Protein AF-A0A2H6KBW9-F1 (afdb_monomer_lite)

Secondary structure (DSSP, 8-state):
--SSGGGS--SSHHHHHHHHHHHHSS-HHHHHHHHHHHHHHHHHHS-TT----HHHHHHHHHHHHHHTSHHHHTSHHHHHHHHHHHS---SS--HHHHHTT-S-GGGTS-HHHHH---HHHHHHHHHHHHHHHHHHHHHHHTSTT----

Organism: NCBI:txid189622

Structure (mmCIF, N/CA/C/O backbone):
data_AF-A0A2H6KBW9-F1
#
_entry.id   AF-A0A2H6KBW9-F1
#
loop_
_atom_site.group_PDB
_atom_site.id
_atom_site.type_symbol
_atom_site.label_atom_id
_atom_site.label_alt_id
_atom_site.label_comp_id
_atom_site.label_asym_id
_atom_site.label_entity_id
_atom_site.label_seq_id
_atom_site.pdbx_PDB_ins_code
_atom_site.Cartn_x
_atom_site.Cartn_y
_atom_site.Cartn_z
_atom_site.occupancy
_atom_site.B_iso_or_equiv
_atom_site.auth_seq_id
_atom_site.auth_comp_id
_atom_site.auth_asym_id
_atom_site.auth_atom_id
_atom_site.pdbx_PDB_model_num
ATOM 1 N N . MET A 1 1 ? 0.972 -1.513 -26.212 1.00 48.53 1 MET A N 1
ATOM 2 C CA . MET A 1 1 ? -0.161 -0.853 -25.514 1.00 48.53 1 MET A CA 1
ATOM 3 C C . MET A 1 1 ? 0.414 0.016 -24.391 1.00 48.53 1 MET A C 1
ATOM 5 O O . MET A 1 1 ? 1.623 -0.016 -24.233 1.00 48.53 1 MET A O 1
ATOM 9 N N . VAL A 1 2 ? -0.397 0.703 -23.579 1.00 45.62 2 VAL A N 1
ATOM 10 C CA . VAL A 1 2 ? -0.009 1.112 -22.202 1.00 45.62 2 VAL A CA 1
ATOM 11 C C . VAL A 1 2 ? 0.620 2.517 -22.016 1.00 45.62 2 VAL A C 1
ATOM 13 O O . VAL A 1 2 ? 1.638 2.646 -21.353 1.00 45.62 2 VAL A O 1
ATOM 16 N N . TYR A 1 3 ? 0.018 3.599 -22.530 1.00 42.44 3 TYR A N 1
ATOM 17 C CA . TYR A 1 3 ? 0.296 4.961 -21.997 1.00 42.44 3 TYR A CA 1
ATOM 18 C C . TYR A 1 3 ? -0.932 5.630 -21.369 1.00 42.44 3 TYR A C 1
ATOM 20 O O . TYR A 1 3 ? -0.791 6.428 -20.451 1.00 42.44 3 TYR A O 1
ATOM 28 N N . THR A 1 4 ? -2.143 5.262 -21.793 1.00 50.03 4 THR A N 1
ATOM 29 C CA . THR A 1 4 ? -3.387 5.726 -21.161 1.00 50.03 4 THR A CA 1
ATOM 30 C C . THR A 1 4 ? -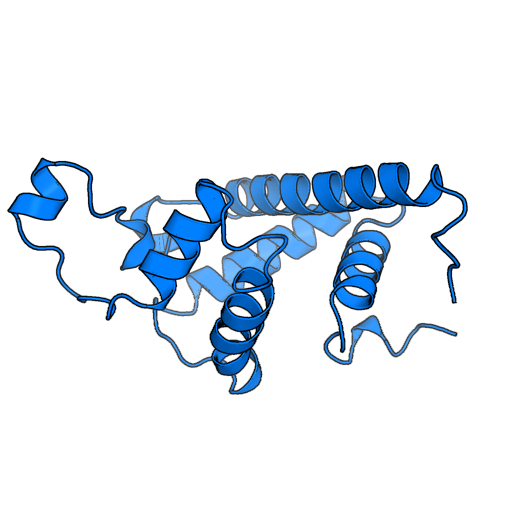3.769 4.937 -19.914 1.00 50.03 4 THR A C 1
ATOM 32 O O . THR A 1 4 ? -4.662 5.379 -19.205 1.00 50.03 4 THR A O 1
ATOM 35 N N . SER A 1 5 ? -3.130 3.792 -19.622 1.00 53.00 5 SER A N 1
ATOM 36 C CA . SER A 1 5 ? -3.511 3.015 -18.436 1.00 53.00 5 SER A CA 1
ATOM 37 C C . SER A 1 5 ? -3.240 3.825 -17.176 1.00 53.00 5 SER A C 1
ATOM 39 O O . SER A 1 5 ? -4.171 4.040 -16.428 1.00 53.00 5 SER A O 1
ATOM 41 N N . LEU A 1 6 ? -2.049 4.409 -17.002 1.00 59.75 6 LEU A N 1
ATOM 42 C CA . LEU A 1 6 ? -1.657 5.138 -15.783 1.00 59.75 6 LEU A CA 1
ATOM 43 C C . LEU A 1 6 ? -2.486 6.405 -15.476 1.00 59.75 6 LEU A C 1
ATOM 45 O O . LEU A 1 6 ? -2.281 7.022 -14.432 1.00 59.75 6 LEU A O 1
ATOM 49 N N . THR A 1 7 ? -3.405 6.814 -16.357 1.00 67.75 7 THR A N 1
ATOM 50 C CA . THR A 1 7 ? -4.315 7.949 -16.133 1.00 67.75 7 THR A CA 1
ATOM 51 C C . THR A 1 7 ? -5.745 7.530 -15.771 1.00 67.75 7 THR A C 1
ATOM 53 O O . THR A 1 7 ? -6.526 8.376 -15.337 1.00 67.75 7 THR A O 1
ATOM 56 N N . THR A 1 8 ? -6.103 6.247 -15.892 1.00 69.31 8 THR A N 1
ATOM 57 C CA . THR A 1 8 ? -7.445 5.705 -15.603 1.00 69.31 8 THR A CA 1
ATOM 58 C C . THR A 1 8 ? -7.374 4.673 -14.491 1.00 69.31 8 THR A C 1
ATOM 60 O O . THR A 1 8 ? -6.720 3.673 -14.704 1.00 69.31 8 THR A O 1
ATOM 63 N N . ALA A 1 9 ? -8.017 4.870 -13.334 1.00 71.50 9 ALA A N 1
ATOM 64 C CA . ALA A 1 9 ? -7.859 3.984 -12.166 1.00 71.50 9 ALA A CA 1
ATOM 65 C C . ALA A 1 9 ? -7.862 2.470 -12.511 1.00 71.50 9 ALA A C 1
ATOM 67 O O . ALA A 1 9 ? -8.682 2.059 -13.327 1.00 71.50 9 ALA A O 1
ATOM 68 N N . PRO A 1 10 ? -6.985 1.651 -11.893 1.00 76.44 10 PRO A N 1
ATOM 69 C CA . PRO A 1 10 ? -6.860 0.232 -12.226 1.00 76.44 10 PRO A CA 1
ATOM 70 C C . PRO A 1 10 ? -8.157 -0.533 -11.934 1.00 76.44 10 PRO A C 1
ATOM 72 O O . PRO A 1 10 ? -8.762 -0.342 -10.875 1.00 76.44 10 PRO A O 1
ATOM 75 N N . ASP A 1 11 ? -8.541 -1.445 -12.830 1.00 75.31 11 ASP A N 1
ATOM 76 C CA .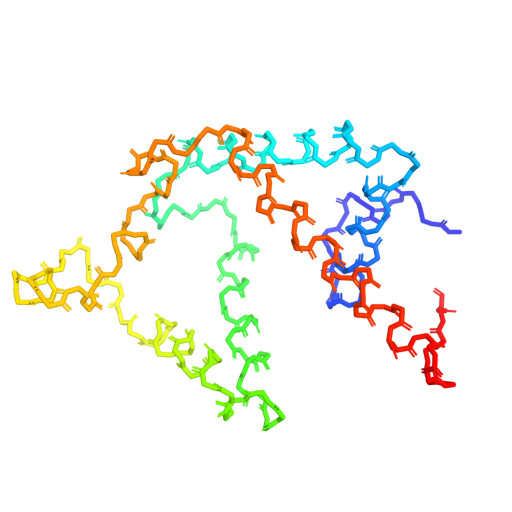 ASP A 1 11 ? -9.810 -2.179 -12.731 1.00 75.31 11 ASP A CA 1
ATOM 77 C C . ASP A 1 11 ? -9.728 -3.383 -11.777 1.00 75.31 11 ASP A C 1
ATOM 79 O O . ASP A 1 11 ? -10.738 -3.880 -11.271 1.00 75.31 11 ASP A O 1
ATOM 83 N N . ASN A 1 12 ? -8.518 -3.885 -11.519 1.00 75.62 12 ASN A N 1
ATOM 84 C CA . ASN A 1 12 ? -8.278 -5.058 -10.683 1.00 75.62 12 ASN A CA 1
ATOM 85 C C . ASN A 1 12 ? -6.909 -5.011 -9.976 1.00 75.62 12 ASN A C 1
ATOM 87 O O . ASN A 1 12 ? -6.063 -4.158 -10.241 1.00 75.62 12 ASN A O 1
ATOM 91 N N . LEU A 1 13 ? -6.684 -5.960 -9.058 1.00 79.81 13 LEU A N 1
ATOM 92 C CA . LEU A 1 13 ? -5.452 -6.031 -8.263 1.00 79.81 13 LEU A CA 1
ATOM 93 C C . LEU A 1 13 ? -4.197 -6.246 -9.122 1.00 79.81 13 LEU A C 1
ATOM 95 O O . LEU A 1 13 ? -3.149 -5.697 -8.794 1.00 79.81 13 LEU A O 1
ATOM 99 N N . LYS A 1 14 ? -4.292 -7.021 -10.212 1.00 83.12 14 LYS A N 1
ATOM 100 C CA . LYS A 1 14 ? -3.159 -7.245 -11.119 1.00 83.12 14 LYS A CA 1
ATOM 101 C C . LYS A 1 14 ? -2.739 -5.927 -11.762 1.00 83.12 14 LYS A C 1
ATOM 103 O O . LYS A 1 14 ? -1.570 -5.579 -11.693 1.00 83.12 14 LYS A O 1
ATOM 108 N N . GLU A 1 15 ? -3.684 -5.172 -12.314 1.00 83.62 15 GLU A N 1
ATOM 109 C CA . GLU A 1 15 ? -3.399 -3.861 -12.904 1.00 83.62 15 GLU A CA 1
ATOM 110 C C . GLU A 1 15 ? -2.844 -2.875 -11.881 1.00 83.62 15 GLU A C 1
ATOM 112 O O . GLU A 1 15 ? -1.883 -2.174 -12.176 1.00 83.62 15 GLU A O 1
ATOM 117 N N . ALA A 1 16 ? -3.379 -2.859 -10.658 1.00 84.50 16 ALA A N 1
ATOM 118 C CA . ALA A 1 16 ? -2.841 -2.017 -9.593 1.00 84.50 16 ALA A CA 1
ATOM 119 C C . ALA A 1 16 ? -1.375 -2.365 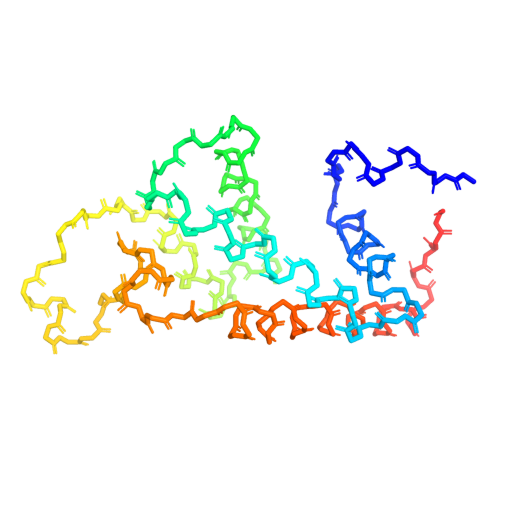-9.269 1.00 84.50 16 ALA A C 1
ATOM 121 O O . ALA A 1 16 ? -0.552 -1.470 -9.085 1.00 84.50 16 ALA A O 1
ATOM 122 N N . ILE A 1 17 ? -1.030 -3.655 -9.233 1.00 89.31 17 ILE A N 1
ATOM 123 C CA . ILE A 1 17 ? 0.351 -4.113 -9.052 1.00 89.31 17 ILE A CA 1
ATOM 124 C C . ILE A 1 17 ? 1.215 -3.725 -10.260 1.00 89.31 17 ILE A C 1
ATOM 126 O O . ILE A 1 17 ? 2.295 -3.166 -10.074 1.00 89.31 17 ILE A O 1
ATOM 130 N N . ASP A 1 18 ? 0.741 -3.960 -11.485 1.00 87.06 18 ASP A N 1
ATOM 131 C CA . ASP A 1 18 ? 1.463 -3.612 -12.714 1.00 87.06 18 ASP A CA 1
ATOM 132 C C . ASP A 1 18 ? 1.763 -2.104 -12.773 1.00 87.06 18 ASP A C 1
ATOM 134 O O . ASP A 1 18 ? 2.849 -1.699 -13.183 1.00 87.06 18 ASP A O 1
ATOM 138 N N . TRP A 1 19 ? 0.847 -1.262 -12.289 1.00 89.50 19 TRP A N 1
ATOM 139 C CA . TRP A 1 19 ? 1.070 0.176 -12.153 1.00 89.50 19 TRP A CA 1
ATOM 140 C C . TRP A 1 19 ? 2.150 0.518 -11.145 1.00 89.50 19 TRP A C 1
ATOM 142 O O . TRP A 1 19 ? 3.000 1.353 -11.434 1.00 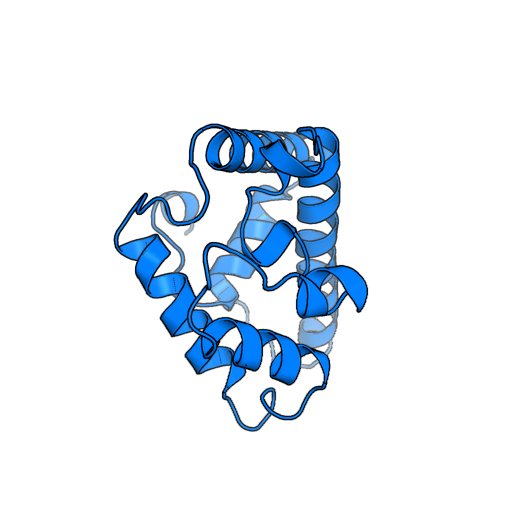89.50 19 TRP A O 1
ATOM 152 N N . LEU A 1 20 ? 2.133 -0.106 -9.966 1.00 92.38 20 LEU A N 1
ATOM 153 C CA . LEU A 1 20 ? 3.173 0.114 -8.963 1.00 92.38 20 LEU A CA 1
ATOM 154 C C . LEU A 1 20 ? 4.550 -0.285 -9.506 1.00 92.38 20 LEU A C 1
ATOM 156 O O . LEU A 1 20 ? 5.523 0.436 -9.284 1.00 92.38 20 LEU A O 1
ATOM 160 N N . MET A 1 21 ? 4.623 -1.368 -10.284 1.00 93.69 21 MET A N 1
ATOM 161 C CA . MET A 1 21 ? 5.850 -1.771 -10.975 1.00 93.69 21 MET A CA 1
ATOM 162 C C . MET A 1 21 ? 6.257 -0.781 -12.072 1.00 93.69 21 MET A C 1
ATOM 164 O O . MET A 1 21 ? 7.439 -0.460 -12.198 1.00 93.69 21 MET A O 1
ATOM 168 N N . ALA A 1 22 ? 5.297 -0.251 -12.834 1.00 90.81 22 ALA A N 1
ATOM 169 C CA . ALA A 1 22 ? 5.558 0.774 -13.842 1.00 90.81 22 ALA A CA 1
ATOM 170 C C . ALA A 1 22 ? 6.069 2.080 -13.212 1.00 90.81 22 ALA A C 1
ATOM 172 O O . ALA A 1 22 ? 7.030 2.664 -13.708 1.00 90.81 22 ALA A O 1
ATOM 173 N N . VAL A 1 23 ? 5.479 2.504 -12.088 1.00 91.62 23 VAL A N 1
ATOM 174 C CA . VAL A 1 23 ? 5.935 3.669 -11.318 1.00 91.62 23 VAL A CA 1
ATOM 175 C C . VAL A 1 23 ? 7.321 3.416 -10.732 1.00 91.62 23 VAL A C 1
ATOM 177 O O . VAL A 1 23 ? 8.164 4.304 -10.807 1.00 91.62 23 VAL A O 1
ATOM 180 N N . LYS A 1 24 ? 7.603 2.218 -10.195 1.00 93.44 24 LYS A N 1
ATOM 181 C CA . LYS A 1 24 ? 8.952 1.848 -9.729 1.00 93.44 24 LYS A CA 1
ATOM 182 C C . LYS A 1 24 ? 9.985 2.095 -10.834 1.00 93.44 24 LYS A C 1
ATOM 184 O O . LYS A 1 24 ? 10.957 2.810 -10.599 1.00 93.44 24 LYS A O 1
ATOM 189 N N . GLY A 1 25 ? 9.720 1.600 -12.045 1.00 90.31 25 GLY A N 1
ATOM 190 C CA . GLY A 1 25 ? 10.513 1.888 -13.241 1.00 90.31 25 GLY A CA 1
ATOM 191 C C . GLY A 1 25 ? 12.010 1.589 -13.074 1.00 90.31 25 GLY A C 1
ATOM 192 O O . GLY A 1 25 ? 12.406 0.726 -12.293 1.00 90.31 25 GLY A O 1
ATOM 193 N N . THR A 1 26 ? 12.854 2.311 -13.816 1.00 92.81 26 THR A N 1
ATOM 194 C CA . THR A 1 26 ? 14.323 2.170 -13.757 1.00 92.81 26 THR A CA 1
ATOM 195 C C . THR A 1 26 ? 14.984 3.056 -12.702 1.00 92.81 26 THR A C 1
ATOM 197 O O . THR A 1 26 ? 16.157 2.859 -12.398 1.00 92.81 26 THR A O 1
ATOM 200 N N . ASP A 1 27 ? 14.251 4.024 -12.146 1.00 93.94 27 ASP A N 1
ATOM 201 C CA . ASP A 1 27 ? 14.719 4.916 -11.082 1.00 93.94 27 ASP A CA 1
ATOM 202 C C . ASP A 1 27 ? 13.797 4.830 -9.850 1.00 93.94 27 ASP A C 1
ATOM 204 O O . ASP A 1 27 ? 13.028 5.751 -9.544 1.00 93.94 27 ASP A O 1
ATOM 208 N N . PRO A 1 28 ? 13.844 3.701 -9.121 1.00 91.06 28 PRO A N 1
ATOM 209 C CA . PRO A 1 28 ? 12.941 3.448 -8.003 1.00 91.06 28 PRO A CA 1
ATOM 210 C C . PRO A 1 28 ? 13.135 4.438 -6.852 1.00 91.06 28 PRO A C 1
ATOM 212 O O . PRO A 1 28 ? 12.210 4.674 -6.074 1.00 91.06 28 PRO A O 1
ATOM 215 N N . VAL A 1 29 ? 14.327 5.028 -6.717 1.00 92.75 29 VAL A N 1
ATOM 216 C CA . VAL A 1 29 ? 14.618 5.972 -5.636 1.00 92.75 29 VAL A CA 1
ATOM 217 C C . VAL A 1 29 ? 13.813 7.247 -5.837 1.00 92.75 29 VAL A C 1
ATOM 219 O O . VAL A 1 29 ? 13.063 7.615 -4.926 1.00 92.75 29 VAL A O 1
ATOM 222 N N . HIS A 1 30 ? 13.934 7.881 -7.006 1.00 94.44 30 HIS A N 1
ATOM 223 C CA . HIS A 1 30 ? 13.251 9.138 -7.296 1.00 94.44 30 HIS A CA 1
ATOM 224 C C . HIS A 1 30 ? 11.753 8.930 -7.526 1.00 94.44 30 HIS A C 1
ATOM 226 O O . HIS A 1 30 ? 10.945 9.662 -6.953 1.00 94.44 30 HIS A O 1
ATOM 232 N N . ASN A 1 31 ? 11.356 7.894 -8.270 1.00 94.31 31 ASN A N 1
ATOM 233 C CA . ASN A 1 31 ? 9.947 7.684 -8.603 1.00 94.31 31 ASN A CA 1
ATOM 234 C C . ASN A 1 31 ? 9.094 7.358 -7.371 1.00 94.31 31 ASN A C 1
ATOM 236 O O . ASN A 1 31 ? 8.027 7.941 -7.171 1.00 94.31 31 ASN A O 1
ATOM 240 N N . LEU A 1 32 ? 9.572 6.465 -6.497 1.00 94.94 32 LEU A N 1
ATOM 241 C CA . LEU A 1 32 ? 8.831 6.114 -5.281 1.00 94.94 32 LEU A CA 1
ATOM 242 C C . LEU A 1 32 ? 8.879 7.232 -4.237 1.00 94.94 32 LEU A C 1
ATOM 244 O O . LEU A 1 32 ? 7.965 7.333 -3.421 1.00 94.94 32 LEU A O 1
ATOM 248 N N . MET A 1 33 ? 9.902 8.092 -4.278 1.00 94.94 33 MET A N 1
ATOM 249 C CA . MET A 1 33 ? 9.917 9.322 -3.488 1.00 94.94 33 MET A CA 1
ATOM 250 C C . MET A 1 33 ? 8.852 10.304 -3.973 1.00 94.94 33 MET A C 1
ATOM 252 O O . MET A 1 33 ? 8.098 10.814 -3.150 1.00 94.94 33 MET A O 1
ATOM 256 N N . ALA A 1 34 ? 8.725 10.518 -5.283 1.00 94.19 34 ALA A N 1
ATOM 257 C CA . ALA A 1 34 ? 7.671 11.361 -5.840 1.00 94.19 34 ALA A CA 1
ATOM 258 C C . ALA A 1 34 ? 6.272 10.832 -5.475 1.00 94.19 34 ALA A C 1
ATOM 260 O O . ALA A 1 34 ? 5.432 11.594 -4.996 1.00 94.19 34 ALA A O 1
ATOM 261 N N . LEU A 1 35 ? 6.046 9.517 -5.601 1.00 92.50 35 LEU A N 1
ATOM 262 C CA . LEU A 1 35 ? 4.789 8.888 -5.186 1.00 92.50 35 LEU A CA 1
ATOM 263 C C . LEU A 1 35 ? 4.543 9.038 -3.677 1.00 92.50 35 LEU A C 1
ATOM 265 O O . LEU A 1 35 ? 3.446 9.407 -3.264 1.00 92.50 35 LEU A O 1
ATOM 269 N N . GLY A 1 36 ? 5.553 8.784 -2.843 1.00 91.69 36 GLY A N 1
ATOM 270 C CA . GLY A 1 36 ? 5.447 8.920 -1.391 1.00 91.69 36 GLY A CA 1
ATOM 271 C C . GLY A 1 36 ? 5.146 10.349 -0.939 1.00 91.69 36 GLY A C 1
ATOM 272 O O . GLY A 1 36 ? 4.313 10.546 -0.054 1.00 91.69 36 GLY A O 1
ATOM 273 N N . VAL A 1 37 ? 5.760 11.349 -1.578 1.00 93.56 37 VAL A N 1
ATOM 274 C CA . VAL A 1 37 ? 5.470 12.774 -1.356 1.00 93.56 37 VAL A CA 1
ATOM 275 C C . VAL A 1 37 ? 4.034 13.104 -1.759 1.00 93.56 37 VAL A C 1
ATOM 277 O O . VAL A 1 37 ? 3.329 13.736 -0.976 1.00 93.56 37 VAL A O 1
ATOM 280 N N . ALA A 1 38 ? 3.572 12.631 -2.919 1.00 90.56 38 ALA A N 1
ATOM 281 C CA . ALA A 1 38 ? 2.199 12.852 -3.369 1.00 90.56 38 ALA A CA 1
ATOM 282 C C . ALA A 1 38 ? 1.173 12.223 -2.409 1.00 90.56 38 ALA A C 1
ATOM 284 O O . ALA A 1 38 ? 0.210 12.878 -2.014 1.00 90.56 38 ALA A O 1
ATOM 285 N N . VAL A 1 39 ? 1.407 10.985 -1.955 1.00 87.81 39 VAL A N 1
ATOM 286 C CA . VAL A 1 39 ? 0.559 10.324 -0.947 1.00 87.81 39 VAL A CA 1
ATOM 287 C C . VAL A 1 39 ? 0.576 11.102 0.367 1.00 87.81 39 VAL A C 1
ATOM 289 O O . VAL A 1 39 ? -0.477 11.344 0.949 1.00 87.81 39 VAL A O 1
ATOM 292 N N . HIS A 1 40 ? 1.751 11.533 0.832 1.00 87.75 40 HIS A N 1
ATOM 293 C CA . HIS A 1 40 ? 1.861 12.351 2.035 1.00 87.75 40 HIS A CA 1
ATOM 294 C C . HIS A 1 40 ? 1.080 13.661 1.904 1.00 87.75 40 HIS A C 1
ATOM 296 O O . HIS A 1 40 ? 0.406 14.047 2.853 1.00 87.75 40 HIS A O 1
ATOM 302 N N . GLN A 1 41 ? 1.151 14.338 0.757 1.00 87.44 41 GLN A N 1
ATOM 303 C CA . GLN A 1 41 ? 0.433 15.586 0.510 1.00 87.44 41 GLN A CA 1
ATOM 304 C C . GLN A 1 41 ? -1.083 15.371 0.560 1.00 87.44 41 GLN A C 1
ATOM 306 O O . GLN A 1 41 ? -1.758 16.039 1.339 1.00 87.44 41 GLN A O 1
ATOM 311 N N . VAL A 1 42 ? -1.592 14.366 -0.160 1.00 81.50 42 VAL A N 1
ATOM 312 C CA . VAL A 1 42 ? -3.011 13.971 -0.121 1.00 81.50 42 VAL A CA 1
ATOM 313 C C . VAL A 1 42 ? -3.460 13.679 1.312 1.00 81.50 42 VAL A C 1
ATOM 315 O O . VAL A 1 42 ? -4.512 14.140 1.746 1.00 81.50 42 VAL A O 1
ATOM 318 N N . LEU A 1 43 ? -2.659 12.939 2.083 1.00 78.50 43 LEU A N 1
ATOM 319 C CA . LEU A 1 43 ? -2.976 12.666 3.482 1.00 78.50 43 LEU A CA 1
ATOM 320 C C . LEU A 1 43 ? -2.889 13.935 4.341 1.00 78.50 43 LEU A C 1
ATOM 322 O O . LEU A 1 43 ? -3.735 14.135 5.197 1.00 78.50 43 LEU A O 1
ATOM 326 N N . SER A 1 44 ? -1.918 14.815 4.132 1.00 81.69 44 SER A N 1
ATOM 327 C CA . SER A 1 44 ? -1.770 16.053 4.913 1.00 81.69 44 SER A CA 1
ATOM 328 C C . SER A 1 44 ? -2.954 17.001 4.738 1.00 81.69 44 SER A C 1
ATOM 330 O O . SER A 1 44 ? -3.426 17.587 5.714 1.00 81.69 44 SER A O 1
ATOM 332 N N . GLU A 1 45 ? -3.427 17.138 3.499 1.00 79.25 45 GLU A N 1
ATOM 333 C CA . GLU A 1 45 ? -4.467 18.086 3.093 1.00 79.25 45 GLU A CA 1
ATOM 334 C C . GLU A 1 45 ? -5.886 17.615 3.448 1.00 79.25 45 GLU A C 1
ATOM 336 O O . GLU A 1 45 ? -6.817 18.423 3.490 1.00 79.25 45 GLU A O 1
ATOM 341 N N . HIS A 1 46 ? -6.073 16.323 3.740 1.00 72.00 46 HIS A N 1
ATOM 342 C CA . HIS A 1 46 ? -7.394 15.740 3.963 1.00 72.00 46 HIS A CA 1
ATOM 343 C C . HIS A 1 46 ? -7.527 15.085 5.352 1.00 72.00 46 HIS A C 1
ATOM 345 O O . HIS A 1 46 ? -6.796 14.145 5.682 1.00 72.00 46 HIS A O 1
ATOM 351 N N . PRO A 1 47 ? -8.481 15.533 6.197 1.00 61.19 47 PRO A N 1
ATOM 352 C CA . PRO A 1 47 ? -8.699 14.933 7.512 1.00 61.19 47 PRO A CA 1
ATOM 353 C C . PRO A 1 47 ? -9.210 13.485 7.408 1.00 61.19 47 PRO A C 1
ATOM 355 O O . PRO A 1 47 ? -9.760 13.059 6.392 1.00 61.19 47 PRO A O 1
ATOM 358 N N . VAL A 1 48 ? -9.067 12.700 8.479 1.00 57.28 48 VAL A N 1
ATOM 359 C CA . VAL A 1 48 ? -9.599 11.324 8.505 1.00 57.28 48 VAL A CA 1
ATOM 360 C C . VAL A 1 48 ? -11.115 11.345 8.357 1.00 57.28 48 VAL A C 1
ATOM 362 O O . VAL A 1 48 ? -11.818 12.084 9.043 1.00 57.28 48 VAL A O 1
ATOM 365 N N . GLY A 1 49 ? -11.624 10.523 7.440 1.00 51.91 49 GLY A N 1
ATOM 366 C CA . GLY A 1 49 ? -13.043 10.507 7.087 1.00 51.91 49 GLY A CA 1
ATOM 367 C C . GLY A 1 49 ? -13.445 11.576 6.069 1.00 51.91 49 GLY A C 1
ATOM 368 O O . GLY A 1 49 ? -14.637 11.716 5.796 1.00 51.91 49 GLY A O 1
ATOM 369 N N . PHE A 1 50 ? -12.485 12.304 5.488 1.00 56.84 50 PHE A N 1
ATOM 370 C CA . PHE A 1 50 ? -12.734 13.181 4.351 1.00 56.84 50 PHE A CA 1
ATOM 371 C C . PHE A 1 50 ? -13.137 12.361 3.120 1.00 56.84 50 PHE A C 1
ATOM 373 O O . PHE A 1 50 ? -12.430 11.450 2.684 1.00 56.84 50 PHE A O 1
ATOM 380 N N . LYS A 1 51 ? -14.303 12.687 2.563 1.00 56.84 51 LYS A N 1
ATOM 381 C CA . LYS A 1 51 ? -14.812 12.109 1.320 1.00 56.84 51 LYS A CA 1
ATOM 382 C C . LYS A 1 51 ? -14.144 12.827 0.151 1.00 56.84 51 LYS A C 1
ATOM 384 O O . LYS A 1 51 ? -14.629 13.859 -0.293 1.00 56.84 51 LYS A O 1
ATOM 389 N N . MET A 1 52 ? -13.000 12.314 -0.296 1.00 57.00 52 MET A N 1
ATOM 390 C CA . MET A 1 52 ? -12.251 12.934 -1.392 1.00 57.00 52 MET A CA 1
ATOM 391 C C . MET A 1 52 ? -12.898 12.629 -2.753 1.00 57.00 52 MET A C 1
ATOM 393 O O . MET A 1 52 ? -13.168 13.545 -3.519 1.00 57.00 52 MET A O 1
ATOM 397 N N . TYR A 1 53 ? -13.220 11.356 -3.022 1.00 58.53 53 TYR A N 1
ATOM 398 C CA . TYR A 1 53 ? -13.902 10.917 -4.245 1.00 58.53 53 TYR A CA 1
ATOM 399 C C . TYR A 1 53 ? -14.795 9.692 -3.981 1.00 58.53 53 TYR A C 1
ATOM 401 O O . TYR A 1 53 ? -14.408 8.832 -3.183 1.00 58.53 53 TYR A O 1
ATOM 409 N N . PRO A 1 54 ? -15.933 9.533 -4.691 1.00 57.44 54 PRO A N 1
ATOM 410 C CA . PRO A 1 54 ? -16.768 8.328 -4.608 1.00 57.44 54 PRO A CA 1
ATOM 411 C C . PRO A 1 54 ? -15.988 7.030 -4.869 1.00 57.44 54 PRO A C 1
ATOM 413 O O . PRO A 1 54 ? -16.275 5.992 -4.275 1.00 57.44 54 PRO A O 1
ATOM 416 N N . SER A 1 55 ? -14.958 7.089 -5.718 1.00 58.50 55 SER A N 1
ATOM 417 C CA . SER A 1 55 ? -14.046 5.972 -5.976 1.00 58.50 55 SER A CA 1
ATOM 418 C C . SER A 1 55 ? -13.304 5.530 -4.711 1.00 58.50 55 SER A C 1
ATOM 420 O O . SER A 1 55 ? -13.264 4.336 -4.432 1.00 58.50 55 SER A O 1
ATOM 422 N N . ILE A 1 56 ? -12.807 6.467 -3.896 1.00 60.09 56 ILE A N 1
ATOM 423 C CA . ILE A 1 56 ? -12.114 6.182 -2.628 1.00 60.09 56 ILE A CA 1
ATOM 424 C C . ILE A 1 56 ? -13.081 5.636 -1.569 1.00 60.09 56 ILE A C 1
ATOM 426 O O . ILE A 1 56 ? -12.715 4.747 -0.800 1.00 60.09 56 ILE A O 1
ATOM 430 N N . GLU A 1 57 ? -14.336 6.094 -1.554 1.00 59.53 57 GLU A N 1
ATOM 431 C CA . GLU A 1 57 ? -15.361 5.527 -0.663 1.00 59.53 57 GLU A CA 1
ATOM 432 C C . GLU A 1 57 ? -15.622 4.045 -0.959 1.00 59.53 57 GLU A C 1
ATOM 434 O O . GLU A 1 57 ? -15.759 3.233 -0.037 1.00 59.53 57 GLU A O 1
ATOM 439 N N . ASN A 1 58 ? -15.621 3.677 -2.241 1.00 66.81 58 ASN A N 1
ATOM 440 C CA . ASN A 1 58 ? -15.830 2.300 -2.665 1.00 66.81 58 ASN A CA 1
ATOM 441 C C . ASN A 1 58 ? -14.611 1.399 -2.407 1.00 66.81 58 ASN A C 1
ATOM 443 O O . ASN A 1 58 ? -14.801 0.197 -2.211 1.00 66.81 58 ASN A O 1
ATOM 447 N N . ILE A 1 59 ? -13.386 1.944 -2.319 1.00 70.56 59 ILE A N 1
ATOM 448 C CA . ILE A 1 59 ? -12.171 1.160 -2.014 1.00 70.56 59 ILE A CA 1
ATOM 449 C C . ILE A 1 59 ? -12.362 0.360 -0.727 1.00 70.56 59 ILE A C 1
ATOM 451 O O . ILE A 1 59 ? -12.114 -0.842 -0.720 1.00 70.56 59 ILE A O 1
ATOM 455 N N . LYS A 1 60 ? -12.888 0.972 0.344 1.00 70.19 60 LYS A N 1
ATOM 456 C CA . LYS A 1 60 ? -13.116 0.258 1.612 1.00 70.19 60 LYS A CA 1
ATOM 457 C C . LYS A 1 60 ? -14.030 -0.958 1.425 1.00 70.19 60 LYS A C 1
ATOM 459 O O . LYS A 1 60 ? -13.765 -2.018 1.992 1.00 70.19 60 LYS A O 1
ATOM 464 N N . LEU A 1 61 ? -15.102 -0.811 0.645 1.00 74.69 61 LEU A N 1
ATOM 465 C CA . LEU A 1 61 ? -16.043 -1.896 0.369 1.00 74.69 61 LEU A CA 1
ATOM 466 C C . LEU A 1 61 ? -15.393 -3.000 -0.474 1.00 74.69 61 LEU A C 1
ATOM 468 O O . LEU A 1 61 ? -15.537 -4.177 -0.142 1.00 74.69 61 LEU A O 1
ATOM 472 N N . PHE A 1 62 ? -14.668 -2.635 -1.531 1.00 76.44 62 PHE A N 1
ATOM 473 C CA . PHE A 1 62 ? -13.979 -3.594 -2.395 1.00 76.44 62 PHE A CA 1
ATOM 474 C C . PHE A 1 62 ? -12.884 -4.353 -1.645 1.00 76.44 62 PHE A C 1
ATOM 476 O O . PHE A 1 62 ? -12.859 -5.581 -1.690 1.00 76.44 62 PHE A O 1
ATOM 483 N N . THR A 1 63 ? -12.041 -3.652 -0.882 1.00 79.38 63 THR A N 1
ATOM 484 C CA . THR A 1 63 ? -11.008 -4.274 -0.048 1.00 79.38 63 THR A CA 1
ATOM 485 C C . THR A 1 63 ? -11.630 -5.210 0.980 1.00 79.38 63 THR A C 1
ATOM 487 O O . THR A 1 63 ? -11.155 -6.330 1.139 1.00 79.38 63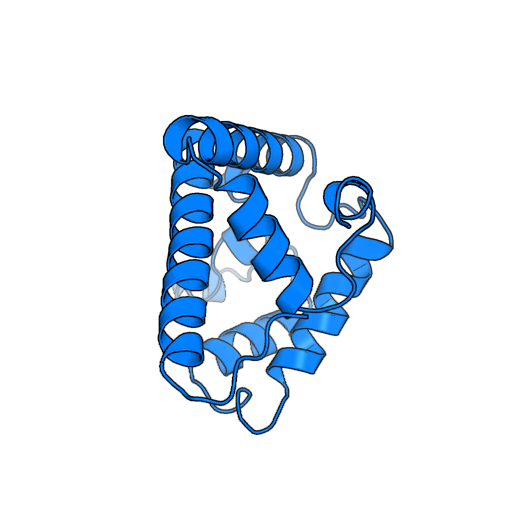 THR A O 1
ATOM 490 N N . LYS A 1 64 ? -12.722 -4.807 1.644 1.00 83.50 64 LYS A N 1
ATOM 491 C CA . LYS A 1 64 ? -13.434 -5.687 2.579 1.00 83.50 64 LYS A CA 1
ATOM 492 C C . LYS A 1 64 ? -13.896 -6.978 1.893 1.00 83.50 64 LYS A C 1
ATOM 494 O O . LYS A 1 64 ? -13.575 -8.053 2.384 1.00 83.50 64 LYS A O 1
ATOM 499 N N . ARG A 1 65 ? -14.586 -6.879 0.751 1.00 85.75 65 ARG A N 1
ATOM 500 C CA . ARG A 1 65 ? -15.076 -8.052 -0.000 1.00 85.75 65 ARG A CA 1
ATOM 501 C C . ARG A 1 65 ? -13.945 -8.974 -0.454 1.00 85.75 65 ARG A C 1
ATOM 503 O O . ARG A 1 65 ? -14.093 -10.188 -0.404 1.00 85.75 65 ARG A O 1
ATOM 510 N N . PHE A 1 66 ? -12.819 -8.407 -0.883 1.00 85.12 66 PHE A N 1
ATOM 511 C CA . PHE A 1 66 ? -11.633 -9.181 -1.247 1.00 85.12 66 PHE A CA 1
ATOM 512 C C . PHE A 1 66 ? -11.071 -9.954 -0.045 1.00 85.12 66 PHE A C 1
ATOM 514 O O . PHE A 1 66 ? -10.800 -11.145 -0.139 1.00 85.12 66 PHE A O 1
ATOM 521 N N . LEU A 1 67 ? -10.958 -9.298 1.109 1.00 88.50 67 LEU A N 1
ATOM 522 C CA . LEU A 1 67 ? -10.457 -9.912 2.340 1.00 88.50 67 LEU A CA 1
ATOM 523 C C . LEU A 1 67 ? -11.404 -10.967 2.939 1.00 88.50 67 LEU A C 1
ATOM 525 O O . LEU A 1 67 ? -10.948 -11.833 3.678 1.00 88.50 67 LEU A O 1
ATOM 529 N N . GLU A 1 68 ? -12.700 -10.913 2.626 1.00 92.12 68 GLU A N 1
ATOM 530 C CA . GLU A 1 68 ? -13.704 -11.904 3.050 1.00 92.12 68 GLU A CA 1
ATOM 531 C C . GLU A 1 68 ? -13.628 -13.230 2.272 1.00 92.12 68 GLU A C 1
ATOM 533 O O . GLU A 1 68 ? -14.320 -14.183 2.631 1.00 92.12 68 GLU A O 1
ATOM 538 N N . GLN A 1 69 ? -12.782 -13.333 1.241 1.00 91.75 69 GLN A N 1
ATOM 539 C CA . GLN A 1 69 ? -12.566 -14.585 0.513 1.00 91.75 69 GLN A CA 1
ATOM 540 C C . GLN A 1 69 ? -12.081 -15.704 1.446 1.00 91.75 69 GLN A C 1
ATOM 542 O O . GLN A 1 69 ? -11.231 -15.476 2.306 1.00 91.75 69 GLN A O 1
ATOM 547 N N . GLU A 1 70 ? -12.559 -16.934 1.225 1.00 92.25 70 GLU A N 1
ATOM 548 C CA . GLU A 1 70 ? -12.228 -18.119 2.039 1.00 92.25 70 GLU A CA 1
ATOM 549 C C . GLU A 1 70 ? -10.715 -18.314 2.244 1.00 92.25 70 GLU A C 1
ATOM 551 O O . GLU A 1 70 ? -10.274 -18.660 3.334 1.00 92.25 70 GLU A O 1
ATOM 556 N N . ALA A 1 71 ? -9.905 -18.016 1.224 1.00 90.12 71 ALA A N 1
ATOM 557 C CA . ALA A 1 71 ? -8.448 -18.147 1.285 1.00 90.12 71 ALA A CA 1
ATOM 558 C C . ALA A 1 71 ? -7.750 -17.112 2.197 1.00 90.12 71 ALA A C 1
ATOM 560 O O . ALA A 1 71 ? -6.594 -17.299 2.586 1.00 90.12 71 ALA A O 1
ATOM 561 N N . LEU A 1 72 ? -8.421 -16.002 2.516 1.00 90.38 72 LEU A N 1
ATOM 562 C CA . LEU A 1 72 ? -7.835 -14.849 3.205 1.00 90.38 72 LEU A CA 1
ATOM 563 C C . LEU A 1 72 ? -8.479 -14.584 4.564 1.00 90.38 72 LEU A C 1
ATOM 565 O O . LEU A 1 72 ? -7.765 -14.258 5.513 1.00 90.38 72 LEU A O 1
ATOM 569 N N . LYS A 1 73 ? -9.801 -14.752 4.678 1.00 90.81 73 LYS A N 1
ATOM 570 C CA . LYS A 1 73 ? -10.599 -14.336 5.842 1.00 90.81 73 LYS A CA 1
ATOM 571 C C . LYS A 1 73 ? -10.100 -14.904 7.168 1.00 90.81 73 LYS A C 1
ATOM 573 O O . LYS A 1 73 ? -10.274 -14.273 8.211 1.00 90.81 73 LYS A O 1
ATOM 578 N N . ASP A 1 74 ? -9.475 -16.083 7.134 1.00 92.12 74 ASP A N 1
ATOM 579 C CA . ASP A 1 74 ? -9.025 -16.775 8.334 1.00 92.12 74 ASP A CA 1
ATOM 580 C C . ASP A 1 74 ? -7.617 -16.393 8.809 1.00 92.12 74 ASP A C 1
ATOM 582 O O . ASP A 1 74 ? -7.233 -16.722 9.935 1.00 92.12 74 ASP A O 1
ATOM 586 N N . GLN A 1 75 ? -6.875 -15.621 8.014 1.00 92.25 75 GLN A N 1
ATOM 587 C CA . GLN A 1 75 ? -5.547 -15.150 8.390 1.00 92.25 75 GLN A CA 1
ATOM 588 C C . GLN A 1 75 ? -5.634 -14.103 9.509 1.00 92.25 75 GLN A C 1
ATOM 590 O O . GLN A 1 75 ? -6.477 -13.204 9.500 1.00 92.25 75 GLN A O 1
ATOM 595 N N . SER A 1 76 ? -4.737 -14.195 10.494 1.00 89.19 76 SER A N 1
ATOM 596 C CA . SER A 1 76 ? -4.815 -13.398 11.728 1.00 89.19 76 SER A CA 1
ATOM 597 C C . SER A 1 76 ? -4.785 -11.883 11.484 1.00 89.19 76 SER A C 1
ATOM 599 O O . SER A 1 76 ? -5.499 -11.132 12.152 1.00 89.19 76 SER A O 1
ATOM 601 N N . PHE A 1 77 ? -3.999 -11.416 10.511 1.00 84.56 77 PHE A N 1
ATOM 602 C CA . PHE A 1 77 ? -3.956 -10.003 10.129 1.00 84.56 77 PHE A CA 1
ATOM 603 C C . PHE A 1 77 ? -5.210 -9.569 9.358 1.00 84.56 77 PHE A C 1
ATOM 605 O O . PHE A 1 77 ? -5.686 -8.450 9.555 1.00 84.56 77 PHE A O 1
ATOM 612 N N . VAL A 1 78 ? -5.788 -10.459 8.543 1.00 88.00 78 VAL A N 1
ATOM 613 C CA . VAL A 1 78 ? -7.025 -10.200 7.798 1.00 88.00 78 VAL A CA 1
ATOM 614 C C . VAL A 1 78 ? -8.203 -10.060 8.752 1.00 88.00 78 VAL A C 1
ATOM 616 O O . VAL A 1 78 ? -8.934 -9.078 8.652 1.00 88.00 78 VAL A O 1
ATOM 619 N N . LYS A 1 79 ? -8.339 -10.950 9.744 1.00 89.19 79 LYS A N 1
ATOM 620 C CA . LYS A 1 79 ? -9.377 -10.837 10.786 1.00 89.19 79 LYS A CA 1
ATOM 621 C C . LYS A 1 79 ? -9.331 -9.483 11.486 1.00 89.19 79 LYS A C 1
ATOM 623 O O . LYS A 1 79 ? -10.351 -8.806 11.579 1.00 89.19 79 LYS A O 1
ATOM 628 N N . LYS A 1 80 ? -8.136 -9.038 11.897 1.00 85.75 80 LYS A N 1
ATOM 629 C CA . LYS A 1 80 ? -7.945 -7.719 12.524 1.00 85.75 80 LYS A CA 1
ATOM 630 C C . LYS A 1 80 ? -8.393 -6.577 11.612 1.00 85.75 80 LYS A C 1
ATOM 632 O O . LYS A 1 80 ? -9.001 -5.621 12.089 1.00 85.75 80 LYS A O 1
ATOM 637 N N . LEU A 1 81 ? -8.106 -6.659 10.313 1.00 83.81 81 LEU A N 1
ATOM 638 C CA . LEU A 1 81 ? -8.490 -5.625 9.353 1.00 83.81 81 LEU A CA 1
ATOM 639 C C . LEU A 1 81 ? -10.002 -5.637 9.063 1.00 83.81 81 LEU A C 1
ATOM 641 O O . LEU A 1 81 ? -10.635 -4.582 9.069 1.00 83.81 81 LEU A O 1
ATOM 645 N N . LEU A 1 82 ? -10.603 -6.819 8.907 1.00 86.94 82 LEU A N 1
ATOM 646 C CA . LEU A 1 82 ? -12.050 -6.994 8.750 1.00 86.94 82 LEU A CA 1
ATOM 647 C C . LEU A 1 82 ? -12.821 -6.491 9.976 1.00 86.94 82 LEU A C 1
ATOM 649 O O . LEU A 1 82 ? -13.830 -5.799 9.831 1.00 86.94 82 LEU A O 1
ATOM 653 N N . GLU A 1 83 ? -12.326 -6.758 11.185 1.00 85.69 83 GLU A N 1
ATOM 654 C CA . GLU A 1 83 ? -12.882 -6.184 12.409 1.00 85.69 83 GLU A CA 1
ATOM 655 C C . GLU A 1 83 ? -12.876 -4.653 12.379 1.00 85.69 83 GLU A C 1
ATOM 657 O O . GLU A 1 83 ? -13.882 -4.038 12.729 1.00 85.69 83 GLU A O 1
ATOM 662 N N . ARG A 1 84 ? -11.777 -4.025 11.937 1.00 76.75 84 ARG A N 1
ATOM 663 C CA . ARG A 1 84 ? -11.698 -2.559 11.801 1.00 76.75 84 ARG A CA 1
ATOM 664 C C . ARG A 1 84 ? -12.674 -2.026 10.756 1.00 76.75 84 ARG A C 1
ATOM 666 O O . ARG A 1 84 ? -13.269 -0.973 10.962 1.00 76.75 84 ARG A O 1
ATOM 673 N N . PHE A 1 85 ? -12.879 -2.742 9.652 1.00 75.69 85 PHE A N 1
ATOM 674 C CA . PHE A 1 85 ? -13.858 -2.342 8.640 1.00 75.69 85 PHE A CA 1
ATOM 675 C C . PHE A 1 85 ? -15.304 -2.438 9.129 1.00 75.69 85 PHE A C 1
ATOM 677 O O . PHE A 1 85 ? -16.106 -1.574 8.761 1.00 75.69 85 PHE A O 1
ATOM 684 N N . ASN A 1 86 ? -15.611 -3.445 9.951 1.00 77.88 86 ASN A N 1
ATOM 685 C CA . ASN A 1 86 ? -16.945 -3.715 10.488 1.00 77.88 86 ASN A CA 1
ATOM 686 C C . ASN A 1 86 ? -17.290 -2.883 11.729 1.00 77.88 86 ASN A C 1
ATOM 688 O O . ASN A 1 86 ? -18.461 -2.577 11.960 1.00 77.88 86 ASN A O 1
ATOM 692 N N . LYS A 1 87 ? -16.296 -2.486 12.528 1.00 75.25 87 LYS A N 1
ATOM 693 C CA . LYS A 1 87 ? -16.503 -1.585 13.664 1.00 75.25 87 LYS A CA 1
ATOM 694 C C . LYS A 1 87 ? -16.848 -0.185 13.143 1.00 75.25 87 LYS A C 1
ATOM 696 O O . LYS A 1 87 ? -16.149 0.379 12.301 1.00 75.25 87 LYS A O 1
ATOM 701 N N . ARG A 1 88 ? -17.936 0.408 13.657 1.00 60.09 88 ARG A N 1
ATOM 702 C CA . ARG A 1 88 ? -18.195 1.847 13.474 1.00 60.09 88 ARG A CA 1
ATOM 703 C C . ARG A 1 88 ? -17.008 2.607 14.058 1.00 60.09 88 ARG A C 1
ATOM 705 O O . ARG A 1 88 ? -16.653 2.387 15.215 1.00 60.09 88 ARG A O 1
ATOM 712 N N . MET A 1 89 ? -16.425 3.497 13.262 1.00 56.50 89 MET A N 1
ATOM 713 C CA . MET A 1 89 ? -15.349 4.378 13.701 1.00 56.50 89 MET A CA 1
ATOM 714 C C . MET A 1 89 ? -15.914 5.289 14.805 1.00 56.50 89 MET A C 1
ATOM 716 O O . MET A 1 89 ? -16.694 6.201 14.528 1.00 56.50 89 MET A O 1
ATOM 720 N N . LYS A 1 90 ? -15.620 4.987 16.074 1.00 53.09 90 LYS A N 1
ATOM 721 C CA . LYS A 1 90 ? -15.958 5.869 17.196 1.00 53.09 90 LYS A CA 1
ATOM 722 C C . LYS A 1 90 ? -14.966 7.026 17.169 1.00 53.09 90 LYS A C 1
ATOM 724 O O . LYS A 1 90 ? -13.808 6.806 17.471 1.00 53.09 90 LYS A O 1
ATOM 729 N N . LYS A 1 91 ? -15.405 8.235 16.803 1.00 51.28 91 LYS A N 1
ATOM 730 C CA . LYS A 1 91 ? -14.529 9.424 16.741 1.00 51.28 91 LYS A CA 1
ATOM 731 C C . LYS A 1 91 ? -13.788 9.708 18.057 1.00 51.28 91 LYS A C 1
ATOM 733 O O . LYS A 1 91 ? -12.754 10.356 18.028 1.00 51.28 91 LYS A O 1
ATOM 738 N N . GLU A 1 92 ? -14.285 9.177 19.173 1.00 49.31 92 GLU A N 1
ATOM 739 C CA . GLU A 1 92 ? -13.633 9.223 20.477 1.00 49.31 92 GLU A CA 1
ATOM 740 C C . GLU A 1 92 ? -13.387 7.792 20.992 1.00 49.31 92 GLU A C 1
ATOM 742 O O . GLU A 1 92 ? -14.346 7.035 21.215 1.00 49.31 92 GLU A O 1
ATOM 747 N N . PRO A 1 93 ? -12.124 7.368 21.176 1.00 47.81 93 PRO A N 1
ATOM 748 C CA . PRO A 1 93 ? -11.831 6.122 21.867 1.00 47.81 93 PRO A CA 1
ATOM 749 C C . PRO A 1 93 ? -12.217 6.260 23.346 1.00 47.81 93 PRO A C 1
ATOM 751 O O . PRO A 1 93 ? -11.905 7.256 23.993 1.00 47.81 93 PRO A O 1
ATOM 754 N N . SER A 1 94 ? -12.903 5.257 23.909 1.00 46.84 94 SER A N 1
ATOM 755 C CA . SER A 1 94 ? -13.211 5.285 25.346 1.00 46.84 94 SER A CA 1
ATOM 756 C C . SER A 1 94 ? -11.906 5.273 26.159 1.00 46.84 94 SER A C 1
ATOM 758 O O . SER A 1 94 ? -10.975 4.576 25.738 1.00 46.84 94 SER A O 1
ATOM 760 N N . PRO A 1 95 ? -11.847 5.909 27.343 1.00 45.25 95 PRO A N 1
ATOM 761 C CA . PRO A 1 95 ? -10.639 5.969 28.177 1.00 45.25 95 PRO A CA 1
ATOM 762 C C . PRO A 1 95 ? -10.002 4.596 28.434 1.00 45.25 95 PRO A C 1
ATOM 764 O O . PRO A 1 95 ? -8.784 4.450 28.456 1.00 45.25 95 PRO A O 1
ATOM 767 N N . ILE A 1 96 ? -10.842 3.564 28.538 1.00 38.50 96 ILE A N 1
ATOM 768 C CA . ILE A 1 96 ? -10.453 2.166 28.745 1.00 38.50 96 ILE A CA 1
ATOM 769 C C . ILE A 1 96 ? -9.725 1.601 27.511 1.00 38.50 96 ILE A C 1
ATOM 771 O O . ILE A 1 96 ? -8.705 0.932 27.634 1.00 38.50 96 ILE A O 1
ATOM 775 N N . ALA A 1 97 ? -10.193 1.904 26.300 1.00 40.06 97 ALA A N 1
ATOM 776 C CA . ALA A 1 97 ? -9.576 1.426 25.058 1.00 40.06 97 ALA A CA 1
ATOM 777 C C . ALA A 1 97 ? -8.206 2.080 24.796 1.00 40.06 97 ALA A C 1
ATOM 779 O O . ALA A 1 97 ? -7.313 1.428 24.251 1.00 40.06 97 ALA A O 1
ATOM 780 N N . THR A 1 98 ? -8.039 3.336 25.222 1.00 46.25 98 THR A N 1
ATOM 781 C CA . THR A 1 98 ? -6.766 4.070 25.191 1.00 46.25 98 THR A CA 1
ATOM 782 C C . THR A 1 98 ? -5.785 3.514 26.226 1.00 46.25 98 THR A C 1
ATOM 784 O O . THR A 1 98 ? -4.627 3.273 25.900 1.00 46.25 98 THR A O 1
ATOM 787 N N . PHE A 1 99 ? -6.258 3.225 27.444 1.00 34.47 99 PHE A N 1
ATOM 788 C CA . PHE A 1 99 ? -5.444 2.678 28.535 1.00 34.47 99 PHE A CA 1
ATOM 789 C C . PHE A 1 99 ? -4.891 1.273 28.237 1.00 34.47 99 PHE A C 1
ATOM 791 O O . PHE A 1 99 ? -3.756 0.970 28.591 1.00 34.47 99 PHE A O 1
ATOM 798 N N . PHE A 1 100 ? -5.653 0.428 27.532 1.00 32.44 100 PHE A N 1
ATOM 799 C CA . PHE A 1 100 ? -5.227 -0.930 27.160 1.00 32.44 100 PHE A CA 1
ATOM 800 C C . PHE A 1 100 ? -4.536 -1.032 25.786 1.00 32.44 100 PHE A C 1
ATOM 802 O O . PHE A 1 100 ? -4.253 -2.139 25.329 1.00 32.44 100 PHE A O 1
ATOM 809 N N . GLY A 1 101 ? -4.282 0.084 25.090 1.00 39.25 101 GLY A N 1
ATOM 810 C CA . GLY A 1 101 ? -3.652 0.070 23.758 1.00 39.25 101 GLY A CA 1
ATOM 811 C C . GLY A 1 101 ? -4.485 -0.624 22.667 1.00 39.25 101 GLY A C 1
ATOM 812 O O . GLY A 1 101 ? -3.953 -1.012 21.629 1.00 39.25 101 GLY A O 1
ATOM 813 N N . LEU A 1 102 ? -5.792 -0.794 22.896 1.00 40.78 102 LEU A N 1
ATOM 814 C CA . LEU A 1 102 ? -6.732 -1.475 21.994 1.00 40.78 102 LEU A CA 1
ATOM 815 C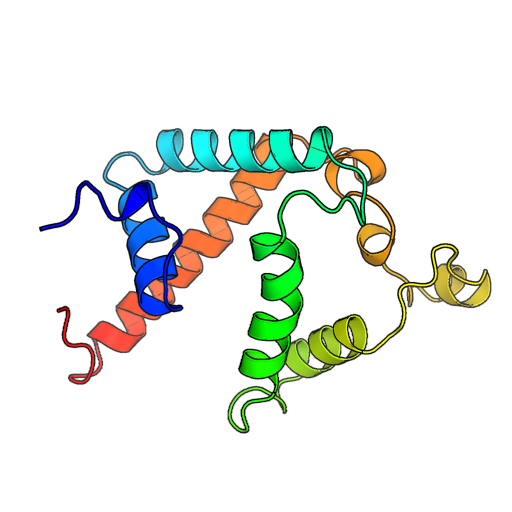 C . LEU A 1 102 ? -7.288 -0.550 20.900 1.00 40.78 102 LEU A C 1
ATOM 817 O O . LEU A 1 102 ? -7.915 -1.018 19.949 1.00 40.78 102 LEU A O 1
ATOM 821 N N . ALA A 1 103 ? -7.065 0.756 21.036 1.00 43.03 103 ALA A N 1
ATOM 822 C CA . ALA A 1 103 ? -7.325 1.765 20.023 1.00 43.03 103 ALA A CA 1
ATOM 823 C C . ALA A 1 103 ? -5.983 2.276 19.488 1.00 43.03 103 ALA A C 1
ATOM 825 O O . ALA A 1 103 ? -5.252 2.960 20.204 1.00 43.03 103 ALA A O 1
ATOM 826 N N . HIS A 1 104 ? -5.640 1.967 18.233 1.00 49.06 104 HIS A N 1
ATOM 827 C CA . HIS A 1 104 ? -4.517 2.659 17.616 1.00 49.06 104 HIS A CA 1
ATOM 828 C C . HIS A 1 104 ? -4.978 4.060 17.230 1.00 49.06 104 HIS A C 1
ATOM 830 O O . HIS A 1 104 ? -5.974 4.224 16.540 1.00 49.06 104 HIS A O 1
ATOM 836 N N . GLN A 1 105 ? -4.224 5.076 17.632 1.00 45.75 105 GLN A N 1
ATOM 837 C CA . GLN A 1 105 ? -4.514 6.479 17.323 1.00 45.75 105 GLN A CA 1
ATOM 838 C C . GLN A 1 105 ? -4.672 6.748 15.806 1.00 45.75 105 GLN A C 1
ATOM 840 O O . GLN A 1 105 ? -5.458 7.589 15.387 1.00 45.75 105 GLN A O 1
ATOM 845 N N . SER A 1 106 ? -4.016 5.935 14.967 1.00 48.09 106 SER A N 1
ATOM 846 C CA . SER A 1 106 ? -4.172 5.938 13.503 1.00 48.09 106 SER A CA 1
ATOM 847 C C . SER A 1 106 ? -5.542 5.477 12.993 1.00 48.09 106 SER A C 1
ATOM 849 O O . SER A 1 106 ? -5.834 5.659 11.817 1.00 48.09 106 SER A O 1
ATOM 851 N N . ASP A 1 107 ? -6.354 4.823 13.828 1.00 47.53 107 ASP A N 1
ATOM 852 C CA . ASP A 1 107 ? -7.699 4.370 13.454 1.00 47.53 107 ASP A CA 1
ATOM 853 C C . ASP A 1 107 ? -8.713 5.535 13.448 1.00 47.53 107 ASP A C 1
ATOM 855 O O . ASP A 1 107 ? -9.815 5.379 12.921 1.00 47.53 107 ASP A O 1
ATOM 859 N N . TYR A 1 108 ? -8.342 6.694 14.011 1.00 47.88 108 TYR A N 1
ATOM 860 C CA . TYR A 1 108 ? -9.230 7.846 14.219 1.00 47.88 108 TYR A CA 1
ATOM 861 C C . TYR A 1 108 ? -8.630 9.174 13.763 1.00 47.88 108 TYR A C 1
ATOM 863 O O . TYR A 1 108 ? -9.371 10.105 13.456 1.00 47.88 108 TYR A O 1
ATOM 871 N N . GLU A 1 109 ? -7.304 9.261 13.683 1.00 54.06 109 GLU A N 1
ATOM 872 C CA . GLU A 1 109 ? -6.612 10.498 13.366 1.00 54.06 109 GLU A CA 1
ATOM 873 C C . GLU A 1 109 ? -5.548 10.284 12.287 1.00 54.06 109 GLU A C 1
ATOM 875 O O . GLU A 1 109 ? -4.980 9.197 12.138 1.00 54.06 109 GLU A O 1
ATOM 880 N N . ASN A 1 110 ? -5.301 11.325 11.491 1.00 59.81 110 ASN A N 1
ATOM 881 C CA . ASN A 1 110 ? -4.483 11.200 10.294 1.00 59.81 110 ASN A CA 1
ATOM 882 C C . ASN A 1 110 ? -3.044 10.908 10.710 1.00 59.81 110 ASN A C 1
ATOM 884 O O . ASN A 1 110 ? -2.456 11.696 11.443 1.00 59.81 110 ASN A O 1
ATOM 888 N N . VAL A 1 111 ? -2.468 9.804 10.231 1.00 64.50 111 VAL A N 1
ATOM 889 C CA . VAL A 1 111 ? -1.109 9.376 10.603 1.00 64.50 111 VAL A CA 1
ATOM 890 C C . VAL A 1 111 ? -0.042 10.440 10.346 1.00 64.50 111 VAL A C 1
ATOM 892 O O . VAL A 1 111 ? 0.965 10.458 11.052 1.00 64.50 111 VAL A O 1
ATOM 895 N N . VAL A 1 112 ? -0.263 11.333 9.379 1.00 65.88 112 VAL A N 1
ATOM 896 C CA . VAL A 1 112 ? 0.614 12.478 9.122 1.00 65.88 112 VAL A CA 1
ATOM 897 C C . VAL A 1 112 ? 0.487 13.517 10.233 1.00 65.88 112 VAL A C 1
ATOM 899 O O . VAL A 1 112 ? 1.491 13.927 10.809 1.00 65.88 112 VAL A O 1
ATOM 902 N N . GLN A 1 113 ? -0.743 13.873 10.605 1.00 63.19 113 GLN A N 1
ATOM 903 C CA . GLN A 1 113 ? -1.019 14.888 11.624 1.00 63.19 113 GLN A CA 1
ATOM 904 C C . GLN A 1 113 ? -0.690 14.406 13.045 1.00 63.19 113 GLN A C 1
ATOM 906 O O . GLN A 1 113 ? -0.238 15.194 13.867 1.00 63.19 113 GLN A O 1
ATOM 911 N N . THR A 1 114 ? -0.878 13.119 13.349 1.00 62.16 114 THR A N 1
ATOM 912 C CA . THR A 1 114 ? -0.867 12.633 14.744 1.00 62.16 114 THR A CA 1
ATOM 913 C C . THR A 1 114 ? 0.387 11.903 15.151 1.00 62.16 114 THR A C 1
ATOM 915 O O . THR A 1 114 ? 0.716 11.847 16.332 1.00 62.16 114 THR A O 1
ATOM 918 N N . LYS A 1 115 ? 1.133 11.382 14.177 1.00 62.44 115 LYS A N 1
ATOM 919 C CA . LYS A 1 115 ? 2.448 10.780 14.414 1.00 62.44 115 LYS A CA 1
ATOM 920 C C . LYS A 1 115 ? 3.591 11.610 13.835 1.00 62.44 115 LYS A C 1
ATOM 922 O O . LYS A 1 115 ? 4.719 11.129 13.839 1.00 62.44 115 LYS A O 1
ATOM 927 N N . GLY A 1 116 ? 3.305 12.809 13.315 1.00 66.00 116 GLY A N 1
ATOM 928 C CA . GLY A 1 116 ? 4.302 13.682 12.689 1.00 66.00 116 GLY A CA 1
ATOM 929 C C . GLY A 1 116 ? 5.046 12.999 11.539 1.00 66.00 116 GLY A C 1
ATOM 930 O O . GLY A 1 116 ? 6.241 13.223 11.358 1.00 66.00 116 GLY A O 1
ATOM 931 N N . ARG A 1 117 ? 4.371 12.095 10.815 1.00 78.88 117 ARG A N 1
ATOM 932 C CA . ARG A 1 117 ? 4.988 11.295 9.750 1.00 78.88 117 ARG A CA 1
ATOM 933 C C . ARG A 1 117 ? 5.248 12.189 8.554 1.00 78.88 117 ARG A C 1
ATOM 935 O O . ARG A 1 117 ? 4.304 12.576 7.876 1.00 78.88 117 ARG A O 1
ATOM 942 N N . GLY A 1 118 ? 6.517 12.476 8.293 1.00 86.38 118 GLY A N 1
ATOM 943 C CA . GLY A 1 118 ? 6.909 13.299 7.157 1.00 86.38 118 GLY A CA 1
ATOM 944 C C . GLY A 1 118 ? 6.839 12.548 5.821 1.00 86.38 118 GLY A C 1
ATOM 945 O O . GLY A 1 118 ? 6.658 11.324 5.787 1.00 86.38 118 GLY A O 1
ATOM 946 N N . PRO A 1 119 ? 7.080 13.249 4.699 1.00 88.25 119 PRO A N 1
ATOM 947 C CA . PRO A 1 119 ? 7.077 12.647 3.365 1.00 88.25 119 PRO A CA 1
ATOM 948 C C . PRO A 1 119 ? 8.031 11.452 3.231 1.00 88.25 119 PRO A C 1
ATOM 950 O O . PRO A 1 119 ? 7.730 10.481 2.537 1.00 88.25 119 PRO A O 1
ATOM 953 N N . TYR A 1 120 ? 9.167 11.486 3.934 1.00 90.88 120 TYR A N 1
ATOM 954 C CA . TYR A 1 120 ? 10.141 10.394 3.939 1.00 90.88 120 TYR A CA 1
ATOM 955 C C . TYR A 1 120 ? 9.607 9.116 4.604 1.00 90.88 120 TYR A C 1
ATOM 957 O O . TYR A 1 120 ? 9.844 8.015 4.106 1.00 90.88 120 TYR A O 1
ATOM 965 N N . ASP A 1 121 ? 8.850 9.238 5.698 1.00 90.06 121 ASP A N 1
ATOM 966 C CA . ASP A 1 121 ? 8.257 8.077 6.365 1.00 90.06 121 ASP A CA 1
ATOM 967 C C . ASP A 1 121 ? 7.217 7.394 5.480 1.00 90.06 121 ASP A C 1
ATOM 969 O O . ASP A 1 121 ? 7.234 6.170 5.355 1.00 90.06 121 ASP A O 1
ATOM 973 N N . ILE A 1 122 ? 6.358 8.189 4.836 1.00 88.50 122 ILE A N 1
ATOM 974 C CA . ILE A 1 122 ? 5.357 7.690 3.888 1.00 88.50 122 ILE A CA 1
ATOM 975 C C . ILE A 1 122 ? 6.041 7.058 2.676 1.00 88.50 122 ILE A C 1
ATOM 977 O O . ILE A 1 122 ? 5.672 5.961 2.268 1.00 88.50 122 ILE A O 1
ATOM 981 N N . THR A 1 123 ? 7.097 7.684 2.151 1.00 92.69 123 THR A N 1
ATOM 982 C CA . THR A 1 123 ? 7.915 7.119 1.067 1.00 92.69 123 THR A CA 1
ATOM 983 C C . THR A 1 123 ? 8.486 5.754 1.442 1.00 92.69 123 THR A C 1
ATOM 985 O O . THR A 1 123 ? 8.447 4.826 0.637 1.00 92.69 123 THR A O 1
ATOM 988 N N . ARG A 1 124 ? 8.999 5.592 2.667 1.00 93.12 124 ARG A N 1
ATOM 989 C CA . ARG A 1 124 ? 9.514 4.301 3.143 1.00 93.12 124 ARG A CA 1
ATOM 990 C C . ARG A 1 124 ? 8.415 3.237 3.188 1.00 93.12 124 ARG A C 1
ATOM 992 O O . ARG A 1 124 ? 8.675 2.095 2.818 1.00 93.12 124 ARG A O 1
ATOM 999 N N . ASP A 1 125 ? 7.214 3.598 3.628 1.00 90.44 125 ASP A N 1
ATOM 1000 C CA . ASP A 1 125 ? 6.082 2.670 3.685 1.00 90.44 125 ASP A CA 1
ATOM 1001 C C . ASP A 1 125 ? 5.590 2.302 2.268 1.00 90.44 125 ASP A C 1
ATOM 1003 O O . ASP A 1 125 ? 5.372 1.124 1.991 1.00 90.44 125 ASP A O 1
ATOM 1007 N N . VAL A 1 126 ? 5.532 3.266 1.339 1.00 92.50 126 VAL A N 1
ATOM 1008 C CA . VAL A 1 126 ? 5.246 3.023 -0.089 1.00 92.50 126 VAL A CA 1
ATOM 1009 C C . VAL A 1 126 ? 6.275 2.076 -0.702 1.00 92.50 126 VAL A C 1
ATOM 1011 O O . VAL A 1 126 ? 5.889 1.098 -1.335 1.00 92.50 126 VAL A O 1
ATOM 1014 N N . ARG A 1 127 ? 7.575 2.308 -0.475 1.00 93.88 127 ARG A N 1
ATOM 1015 C CA . ARG A 1 127 ? 8.643 1.426 -0.976 1.00 93.88 127 ARG A CA 1
ATOM 1016 C C . ARG A 1 127 ? 8.445 -0.017 -0.525 1.00 93.88 127 ARG A C 1
ATOM 1018 O O . ARG A 1 127 ? 8.442 -0.908 -1.361 1.00 93.88 127 ARG A O 1
ATOM 1025 N N . ARG A 1 128 ? 8.164 -0.238 0.763 1.00 94.62 128 ARG A N 1
ATOM 1026 C CA . ARG A 1 128 ? 7.897 -1.583 1.303 1.00 94.62 128 ARG A CA 1
ATOM 1027 C C . ARG A 1 128 ? 6.712 -2.276 0.632 1.00 94.62 128 ARG A C 1
ATOM 1029 O O . ARG A 1 128 ? 6.765 -3.482 0.422 1.00 94.62 128 ARG A O 1
ATOM 1036 N N . ILE A 1 129 ? 5.650 -1.534 0.315 1.00 92.62 129 ILE A N 1
ATOM 1037 C CA . ILE A 1 129 ? 4.485 -2.081 -0.395 1.00 92.62 129 ILE A CA 1
ATOM 1038 C C . ILE A 1 129 ? 4.883 -2.494 -1.813 1.00 92.62 129 ILE A C 1
ATOM 1040 O O . ILE A 1 129 ? 4.588 -3.611 -2.225 1.00 92.62 129 ILE A O 1
ATOM 1044 N N . VAL A 1 130 ? 5.573 -1.612 -2.538 1.00 94.56 130 VAL A N 1
ATOM 1045 C CA . VAL A 1 130 ? 6.000 -1.868 -3.918 1.00 94.56 130 VAL A CA 1
ATOM 1046 C C . VAL A 1 130 ? 6.986 -3.038 -3.993 1.00 94.56 130 VAL A C 1
ATOM 1048 O O . VAL A 1 130 ? 6.844 -3.891 -4.864 1.00 94.56 130 VAL A O 1
ATOM 1051 N N . ASP A 1 131 ? 7.935 -3.129 -3.063 1.00 94.31 131 ASP A N 1
ATOM 1052 C CA . ASP A 1 131 ? 8.871 -4.255 -2.984 1.00 94.31 131 ASP A CA 1
ATOM 1053 C C . ASP A 1 131 ? 8.132 -5.569 -2.680 1.00 94.31 131 ASP A C 1
ATOM 1055 O O . ASP A 1 131 ? 8.370 -6.577 -3.335 1.00 94.31 131 ASP A O 1
ATOM 1059 N N . GLY A 1 132 ? 7.138 -5.550 -1.783 1.00 93.44 132 GLY A N 1
ATOM 1060 C CA . GLY A 1 132 ? 6.283 -6.716 -1.542 1.00 93.44 132 GLY A CA 1
ATOM 1061 C C . GLY A 1 132 ? 5.466 -7.142 -2.770 1.00 93.44 132 GLY A C 1
ATOM 1062 O O . GLY A 1 132 ? 5.255 -8.335 -2.990 1.00 93.44 132 GLY A O 1
ATOM 1063 N N . CYS A 1 133 ? 5.022 -6.190 -3.597 1.00 92.31 133 CYS A N 1
ATOM 1064 C CA . CYS A 1 133 ? 4.380 -6.485 -4.878 1.00 92.31 133 CYS A CA 1
ATOM 1065 C C . CYS A 1 133 ? 5.354 -7.139 -5.869 1.00 92.31 133 CYS A C 1
ATOM 1067 O O . CYS A 1 133 ? 4.970 -8.081 -6.561 1.00 92.31 133 CYS A O 1
ATOM 1069 N N . GLU A 1 134 ? 6.601 -6.674 -5.924 1.00 92.81 134 GLU A N 1
ATOM 1070 C CA . GLU A 1 134 ? 7.650 -7.279 -6.748 1.00 92.81 134 GLU A CA 1
ATOM 1071 C C . GLU A 1 134 ? 7.971 -8.709 -6.296 1.00 92.81 134 GLU A C 1
ATOM 1073 O O . GLU A 1 134 ? 7.975 -9.622 -7.123 1.00 92.81 134 GLU A O 1
ATOM 1078 N N . ASP A 1 135 ? 8.157 -8.925 -4.993 1.00 91.88 135 ASP A N 1
ATOM 1079 C CA . ASP A 1 135 ? 8.398 -10.247 -4.410 1.00 91.88 135 ASP A CA 1
ATOM 1080 C C . ASP A 1 135 ? 7.238 -11.202 -4.698 1.00 91.88 135 ASP A C 1
ATOM 1082 O O . ASP A 1 135 ? 7.446 -12.340 -5.134 1.00 91.88 135 ASP A O 1
ATOM 1086 N N . PHE A 1 136 ? 6.000 -10.724 -4.523 1.00 88.81 136 PHE A N 1
ATOM 1087 C CA . PHE A 1 136 ? 4.808 -11.476 -4.889 1.00 88.81 136 PHE A CA 1
ATOM 1088 C C . PHE A 1 136 ? 4.850 -11.859 -6.368 1.00 88.81 136 PHE A C 1
ATOM 1090 O O . PHE A 1 136 ? 4.777 -13.047 -6.680 1.00 88.81 136 PHE A O 1
ATOM 1097 N N . LEU A 1 137 ? 5.044 -10.899 -7.278 1.00 88.81 137 LEU A N 1
ATOM 1098 C CA . LEU A 1 137 ? 5.132 -11.172 -8.712 1.00 88.81 137 LEU A CA 1
ATOM 1099 C C . LEU A 1 137 ? 6.229 -12.188 -9.043 1.00 88.81 137 LEU A C 1
ATOM 1101 O O . LEU A 1 137 ? 5.992 -13.088 -9.844 1.00 88.81 137 LEU A O 1
ATOM 1105 N N . ASN A 1 138 ? 7.404 -12.083 -8.429 1.00 86.81 138 ASN A N 1
ATOM 1106 C CA . ASN A 1 138 ? 8.501 -13.028 -8.632 1.00 86.81 138 ASN A CA 1
ATOM 1107 C C . ASN A 1 138 ? 8.132 -14.443 -8.157 1.00 86.81 138 ASN A C 1
ATOM 1109 O O . ASN A 1 138 ? 8.475 -15.420 -8.823 1.00 86.81 138 ASN A O 1
ATOM 1113 N N . SER A 1 139 ? 7.367 -14.560 -7.066 1.00 83.62 139 SER A N 1
ATOM 1114 C CA . SER A 1 139 ? 6.881 -15.845 -6.545 1.00 83.62 139 SER A CA 1
ATOM 1115 C C . SER A 1 139 ? 5.791 -16.502 -7.403 1.00 83.62 139 SER A C 1
ATOM 1117 O O . SER A 1 139 ? 5.722 -17.726 -7.459 1.00 83.62 139 SER A O 1
ATOM 1119 N N . VAL A 1 140 ? 4.954 -15.721 -8.100 1.00 80.44 140 VAL A N 1
ATOM 1120 C CA . VAL A 1 140 ? 3.949 -16.267 -9.036 1.00 80.44 140 VAL A CA 1
ATOM 1121 C C . VAL A 1 140 ? 4.485 -16.440 -10.453 1.00 80.44 140 VAL A C 1
ATOM 1123 O O . VAL A 1 140 ? 4.001 -17.321 -11.155 1.00 80.44 140 VAL A O 1
ATOM 1126 N N . LYS A 1 141 ? 5.494 -15.673 -10.886 1.00 69.25 141 LYS A N 1
ATOM 1127 C CA . LYS A 1 141 ? 6.190 -15.886 -12.171 1.00 69.25 141 LYS A CA 1
ATOM 1128 C C . LYS A 1 141 ? 6.976 -17.198 -12.203 1.00 69.25 141 LYS A C 1
ATOM 1130 O O . LYS A 1 141 ? 7.123 -17.777 -13.272 1.00 69.25 141 LYS A O 1
ATOM 1135 N N . SER A 1 142 ? 7.476 -17.659 -11.054 1.00 58.47 142 SER A N 1
ATOM 1136 C CA . SER A 1 142 ? 8.167 -18.951 -10.930 1.00 58.47 142 SER A CA 1
ATOM 1137 C C . SER A 1 142 ? 7.214 -20.151 -10.913 1.00 58.47 142 SER A C 1
ATOM 1139 O O . SER A 1 142 ? 7.648 -21.284 -11.099 1.00 58.47 142 SER A O 1
ATOM 1141 N N . THR A 1 143 ? 5.910 -19.918 -10.739 1.00 55.09 143 THR A N 1
ATOM 1142 C CA . THR A 1 143 ? 4.880 -20.899 -11.082 1.00 55.09 143 THR A CA 1
ATOM 1143 C C . THR A 1 143 ? 4.468 -20.672 -12.534 1.00 55.09 143 THR A C 1
ATOM 1145 O O . THR A 1 143 ? 4.138 -19.547 -12.889 1.00 55.09 143 THR A O 1
ATOM 1148 N N . ASP A 1 144 ? 4.406 -21.710 -13.373 1.00 57.66 144 ASP A N 1
ATOM 1149 C CA . ASP A 1 144 ? 4.014 -21.654 -14.806 1.00 57.66 144 ASP A CA 1
ATOM 1150 C C . ASP A 1 144 ? 2.597 -21.077 -15.094 1.00 57.66 144 ASP A C 1
ATOM 1152 O O . ASP A 1 144 ? 2.024 -21.249 -16.171 1.00 57.66 144 ASP A O 1
ATOM 1156 N N . LYS A 1 145 ? 1.972 -20.421 -14.112 1.00 56.62 145 LYS A N 1
ATOM 1157 C CA . LYS A 1 145 ? 0.594 -19.936 -14.087 1.00 56.62 145 LYS A CA 1
ATOM 1158 C C . LYS A 1 145 ? 0.458 -18.428 -14.330 1.00 56.62 145 LYS A C 1
ATOM 1160 O O . LYS A 1 145 ? -0.661 -17.987 -14.585 1.00 56.62 145 LYS A O 1
ATOM 1165 N N . TYR A 1 146 ? 1.533 -17.631 -14.285 1.00 53.47 146 TYR A N 1
ATOM 1166 C CA . TYR A 1 146 ? 1.446 -16.194 -14.591 1.00 53.47 146 TYR A CA 1
ATOM 1167 C C . TYR A 1 146 ? 1.644 -15.930 -16.089 1.00 53.47 146 TYR A C 1
ATOM 1169 O O . TYR A 1 146 ? 2.768 -15.843 -16.580 1.00 53.47 146 TYR A O 1
ATOM 1177 N N . ARG A 1 147 ? 0.543 -15.776 -16.833 1.00 53.47 147 ARG A N 1
ATOM 1178 C CA . ARG A 1 147 ? 0.584 -15.232 -18.198 1.00 53.47 147 ARG A CA 1
ATOM 1179 C C . ARG A 1 147 ? 0.421 -13.720 -18.133 1.00 53.47 147 ARG A C 1
ATOM 1181 O O . ARG A 1 147 ? -0.642 -13.228 -17.762 1.00 53.47 147 ARG A O 1
ATOM 1188 N N . SER A 1 148 ? 1.474 -12.995 -18.498 1.00 50.72 148 SER A N 1
ATOM 1189 C CA . SER A 1 148 ? 1.363 -11.564 -18.766 1.00 50.72 148 SER A CA 1
ATOM 1190 C C . SER A 1 148 ? 0.548 -11.394 -20.048 1.00 50.72 148 SER A C 1
ATOM 1192 O O . SER A 1 148 ? 0.977 -11.850 -21.106 1.00 50.72 148 SER A O 1
ATOM 1194 N N . THR A 1 149 ? -0.644 -10.819 -19.938 1.00 48.44 149 THR A N 1
ATOM 1195 C CA . THR A 1 149 ? -1.373 -10.232 -21.074 1.00 48.44 149 THR A CA 1
ATOM 1196 C C . THR A 1 149 ? -0.789 -8.879 -21.418 1.00 48.44 149 THR A C 1
ATOM 1198 O O . THR A 1 149 ? -0.524 -8.132 -20.444 1.00 48.44 149 THR A O 1
#

Foldseek 3Di:
DDDCLLVDDDPDPVSVLVNLVVQCPPPVPVSLLVVLQVVLVVLVVAKPPRCPDPVVVCVLVVVLVVCVDPVRVPDPVSVVSNVLSPDDQPLDDDPVCVVVVVDDPVSNTRCCVPVVQDSVNSSVVSSVVSVVSVVVVVVVVVPPPDDDD

Radius of gyration: 17.54 Å; chains: 1; bounding box: 33×40×54 Å

Sequence (149 aa):
MVYTSLTTAPDNLKEAIDWLMAVKGTDPVHNLMALGVAVHQVLSEHPVGFKMYPSIENIKLFTKRFLEQEALKDQSFVKKLLERFNKRMKKEPSPIATFFGLAHQSDYENVVQTKGRGPYDITRDVRRIVDGCEDFLNSVKSTDKYRST

pLDDT: mean 73.99, std 17.99, range [32.44, 94.94]